Protein AF-A0A141RGW9-F1 (afdb_monomer_lite)

Foldseek 3Di:
DDPVVLLVVLCVVQVAAEEELCDDPPPPCPDLLNSLVVLVVCVVNSHSYYHYDDPSNVVSND

Structure (mmCIF, N/CA/C/O backbone):
data_AF-A0A141RGW9-F1
#
_entry.id   AF-A0A141RGW9-F1
#
loop_
_atom_site.group_PDB
_atom_site.id
_atom_site.type_symbol
_atom_site.label_atom_id
_atom_site.label_alt_id
_atom_site.label_comp_id
_atom_site.label_asym_id
_atom_site.label_entity_id
_atom_site.label_seq_id
_atom_site.pdbx_PDB_ins_code
_atom_site.Cartn_x
_atom_site.Cartn_y
_atom_site.Cartn_z
_atom_site.occupancy
_atom_site.B_iso_or_equiv
_atom_site.auth_seq_id
_atom_site.auth_comp_id
_atom_site.auth_asym_id
_atom_site.auth_atom_id
_atom_site.pdbx_PDB_model_num
ATOM 1 N N . MET A 1 1 ? -18.095 -9.071 11.219 1.00 74.25 1 MET A N 1
ATOM 2 C CA . MET A 1 1 ? -17.960 -7.605 11.032 1.00 74.25 1 MET A CA 1
ATOM 3 C C . MET A 1 1 ? -17.700 -7.335 9.557 1.00 74.25 1 MET A C 1
ATOM 5 O O . MET A 1 1 ? -17.222 -8.241 8.891 1.00 74.25 1 MET A O 1
ATOM 9 N N . SER A 1 2 ? -18.059 -6.161 9.030 1.00 96.88 2 SER A N 1
ATOM 10 C CA . SER A 1 2 ? -17.713 -5.784 7.651 1.00 96.88 2 SER A CA 1
ATOM 11 C C . SER A 1 2 ? -16.268 -5.280 7.572 1.00 96.88 2 SER A C 1
ATOM 13 O O . SER A 1 2 ? -15.763 -4.737 8.553 1.00 96.88 2 SER A O 1
ATOM 15 N N . LEU A 1 3 ? -15.645 -5.394 6.393 1.00 97.12 3 LEU A N 1
ATOM 16 C CA . LEU A 1 3 ? -14.314 -4.834 6.117 1.00 97.12 3 LEU A CA 1
ATOM 17 C C . LEU A 1 3 ? -14.249 -3.330 6.427 1.00 97.12 3 LEU A C 1
ATOM 19 O O . LEU A 1 3 ? -13.302 -2.864 7.047 1.00 97.12 3 LEU A O 1
ATOM 23 N N . LEU A 1 4 ? -15.295 -2.584 6.054 1.00 97.94 4 LEU A N 1
ATOM 24 C CA . LEU A 1 4 ? -15.387 -1.148 6.333 1.00 97.94 4 LEU A CA 1
ATOM 25 C C . LEU A 1 4 ? -15.318 -0.855 7.836 1.00 97.94 4 LEU A C 1
ATOM 27 O O . LEU A 1 4 ? -14.588 0.034 8.252 1.00 97.94 4 LEU A O 1
ATOM 31 N N . LYS A 1 5 ? -15.999 -1.659 8.663 1.00 97.88 5 LYS A N 1
ATOM 32 C CA . LYS A 1 5 ? -15.987 -1.474 10.117 1.00 97.88 5 LYS A CA 1
ATOM 33 C C . LYS A 1 5 ? -14.629 -1.807 10.741 1.00 97.88 5 LYS A C 1
ATOM 35 O O . LYS A 1 5 ? -14.260 -1.207 11.743 1.00 97.88 5 LYS A O 1
ATOM 40 N N . GLU A 1 6 ? -13.891 -2.762 10.181 1.00 97.44 6 GLU A N 1
ATOM 41 C CA . GLU A 1 6 ? -12.524 -3.050 10.625 1.00 97.44 6 GLU A CA 1
ATOM 42 C 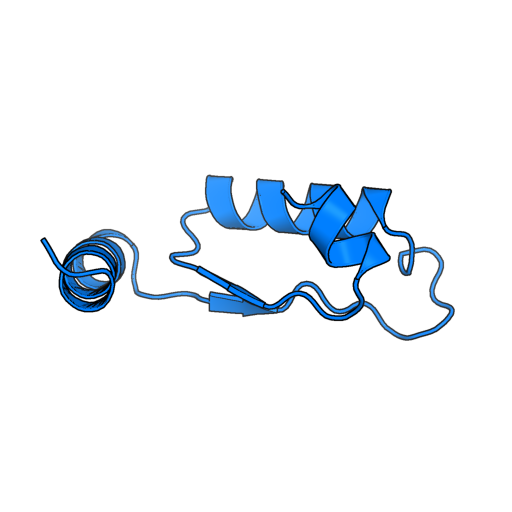C . GLU A 1 6 ? -11.556 -1.922 10.244 1.00 97.44 6 GLU A C 1
ATOM 44 O O . GLU A 1 6 ? -10.745 -1.500 11.072 1.00 97.44 6 GLU A O 1
ATOM 49 N N . LEU A 1 7 ? -11.685 -1.380 9.030 1.00 97.94 7 LEU A N 1
ATOM 50 C CA . LEU A 1 7 ? -10.915 -0.217 8.596 1.00 97.94 7 LEU A CA 1
ATOM 51 C C . LEU A 1 7 ? -11.201 1.013 9.466 1.00 97.94 7 LEU A C 1
ATOM 53 O O . LEU A 1 7 ? -10.246 1.669 9.867 1.00 97.94 7 LEU A O 1
ATOM 57 N N . ASP A 1 8 ? -12.455 1.282 9.842 1.00 98.38 8 ASP A N 1
ATOM 58 C CA . ASP A 1 8 ? -12.801 2.389 10.753 1.00 98.38 8 ASP A CA 1
ATOM 59 C C . ASP A 1 8 ? -12.046 2.295 12.093 1.00 98.38 8 ASP A C 1
ATOM 61 O O . ASP A 1 8 ? -11.536 3.295 12.612 1.00 98.38 8 ASP A O 1
ATOM 65 N N . LEU A 1 9 ? -11.933 1.080 12.644 1.00 97.94 9 LEU A N 1
ATOM 66 C CA . LEU A 1 9 ? -11.191 0.826 13.882 1.00 97.94 9 LEU A CA 1
ATOM 67 C C . LEU A 1 9 ? -9.687 1.054 13.687 1.00 97.94 9 LEU A C 1
ATOM 69 O O . LEU A 1 9 ? -9.062 1.740 14.498 1.00 97.94 9 LEU A O 1
ATOM 73 N N . ARG A 1 10 ? -9.106 0.526 12.602 1.00 97.69 10 ARG A N 1
ATOM 74 C CA . ARG A 1 10 ? -7.678 0.697 12.285 1.00 97.69 10 ARG A CA 1
ATOM 75 C C . ARG A 1 10 ? -7.319 2.154 11.990 1.00 97.69 10 ARG A C 1
ATOM 77 O O . ARG A 1 10 ? -6.283 2.620 12.451 1.00 97.69 10 ARG A O 1
ATOM 84 N N . ILE A 1 11 ? -8.171 2.889 11.276 1.00 98.44 11 ILE A N 1
ATOM 85 C CA . ILE A 1 11 ? -8.001 4.326 11.007 1.00 98.44 11 ILE A CA 1
ATOM 86 C C . ILE A 1 11 ? -7.979 5.102 12.322 1.00 98.44 11 ILE A C 1
ATOM 88 O O . ILE A 1 11 ? -7.079 5.912 12.535 1.00 98.44 11 ILE A O 1
ATOM 92 N N . SER A 1 12 ? -8.920 4.809 13.221 1.00 98.06 12 SER A N 1
ATOM 93 C CA . SER A 1 12 ? -9.001 5.469 14.527 1.00 98.06 12 SER A CA 1
ATOM 94 C C . SER A 1 12 ? -7.780 5.184 15.413 1.00 98.06 12 SER A C 1
ATOM 96 O O . SER A 1 12 ? -7.373 6.053 16.178 1.00 98.06 12 SER A O 1
ATOM 98 N N . ALA A 1 13 ? -7.186 3.989 15.309 1.00 97.75 13 ALA A N 1
ATOM 99 C CA . ALA A 1 13 ? -6.007 3.597 16.085 1.00 97.75 13 ALA A CA 1
ATOM 100 C C . ALA A 1 13 ? -4.674 4.089 15.486 1.00 97.75 13 ALA A C 1
ATOM 102 O O . ALA A 1 13 ? -3.776 4.464 16.236 1.00 97.75 13 ALA A O 1
ATOM 103 N N . ASN A 1 14 ? -4.548 4.096 14.153 1.00 97.62 14 ASN A N 1
ATOM 104 C CA . ASN A 1 14 ? -3.262 4.240 13.454 1.00 97.62 14 ASN A CA 1
ATOM 105 C C . ASN A 1 14 ? -3.171 5.482 12.542 1.00 97.62 14 ASN A C 1
ATOM 107 O O . ASN A 1 14 ? -2.187 5.658 11.829 1.00 97.62 14 ASN A O 1
ATOM 111 N N . GLY A 1 15 ? -4.191 6.346 12.511 1.00 97.19 15 GLY A N 1
ATOM 112 C CA . GLY A 1 15 ? -4.164 7.610 11.760 1.00 97.19 15 GLY A CA 1
ATOM 113 C C . GLY A 1 15 ? -4.522 7.507 10.271 1.00 97.19 15 GLY A C 1
ATOM 114 O O . GLY A 1 15 ? -4.518 8.517 9.573 1.00 97.19 15 GLY A O 1
ATOM 115 N N . GLY A 1 16 ? -4.873 6.315 9.780 1.00 97.88 16 GLY A N 1
ATOM 116 C CA . GLY A 1 16 ? -5.509 6.136 8.469 1.00 97.88 16 GLY A CA 1
ATOM 117 C C . GLY A 1 16 ? -4.598 6.244 7.243 1.00 97.88 16 GLY A C 1
ATOM 118 O O . GLY A 1 16 ? -5.097 6.459 6.139 1.00 97.88 16 GLY A O 1
ATOM 119 N N . LEU A 1 17 ? -3.282 6.079 7.402 1.00 98.69 17 LEU A N 1
ATOM 120 C CA . LEU A 1 17 ? -2.347 6.077 6.275 1.00 98.69 17 LEU A CA 1
ATOM 121 C C . LEU A 1 17 ? -2.591 4.875 5.348 1.00 98.69 17 LEU A C 1
ATOM 123 O O . LEU A 1 17 ? -2.509 3.728 5.782 1.00 98.69 17 LEU A O 1
ATOM 127 N N . ILE A 1 18 ? -2.810 5.137 4.059 1.00 98.69 18 ILE A N 1
ATOM 128 C CA . ILE A 1 18 ? -2.806 4.124 2.995 1.00 98.69 18 ILE A CA 1
ATOM 129 C C . ILE A 1 18 ? -1.558 4.342 2.144 1.00 98.69 18 ILE A C 1
ATOM 131 O O . ILE A 1 18 ? -1.371 5.433 1.601 1.00 98.69 18 ILE A O 1
ATOM 135 N N . VAL A 1 19 ? -0.711 3.321 2.010 1.00 98.69 19 VAL A N 1
ATOM 136 C CA . VAL A 1 19 ? 0.540 3.433 1.244 1.00 98.69 19 VAL A CA 1
ATOM 137 C C . VAL A 1 19 ? 0.364 2.833 -0.146 1.00 98.69 19 VAL A C 1
ATOM 139 O O . VAL A 1 19 ? -0.053 1.690 -0.306 1.00 98.69 19 VAL A O 1
ATOM 142 N N . SER A 1 20 ? 0.693 3.615 -1.172 1.00 98.62 20 SER A N 1
ATOM 143 C CA . SER A 1 20 ? 0.730 3.148 -2.557 1.00 98.62 20 SER A CA 1
ATOM 144 C C . SER A 1 20 ? 2.143 2.685 -2.902 1.00 98.62 20 SER A C 1
ATOM 146 O O . SER A 1 20 ? 3.023 3.515 -3.126 1.00 98.62 20 SER A O 1
ATOM 148 N N . CYS A 1 21 ? 2.371 1.372 -2.953 1.00 98.25 21 CYS A N 1
ATOM 149 C CA . CYS A 1 21 ? 3.681 0.774 -3.239 1.00 98.25 21 CYS A CA 1
ATOM 150 C C . CYS A 1 21 ? 3.871 0.609 -4.753 1.00 98.25 21 CYS A C 1
ATOM 152 O O . CYS A 1 21 ? 3.953 -0.500 -5.269 1.00 98.25 21 CYS A O 1
ATOM 154 N N . GLN A 1 22 ? 3.876 1.733 -5.471 1.00 98.56 22 GLN A N 1
ATOM 155 C CA . GLN A 1 22 ? 3.987 1.785 -6.931 1.00 98.56 22 GLN A CA 1
ATOM 156 C C . GLN A 1 22 ? 5.274 2.534 -7.301 1.00 98.56 22 GLN A C 1
ATOM 158 O O . GLN A 1 22 ? 5.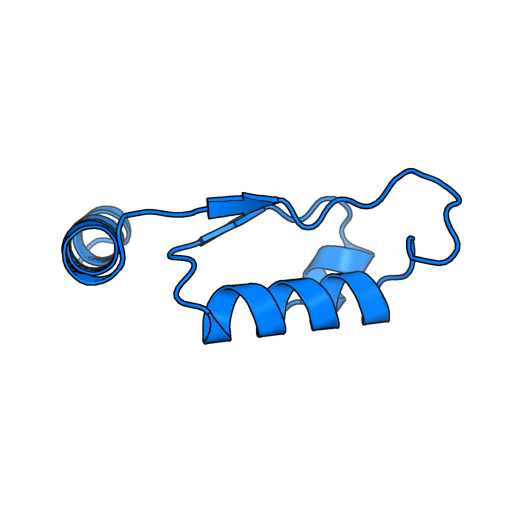290 3.768 -7.255 1.00 98.56 22 GLN A O 1
ATOM 163 N N . PRO A 1 23 ? 6.376 1.816 -7.575 1.00 98.00 23 PRO A N 1
ATOM 164 C CA . PRO A 1 23 ? 7.646 2.433 -7.926 1.00 98.00 23 PRO A CA 1
ATOM 165 C C . PRO A 1 23 ? 7.565 3.143 -9.284 1.00 98.00 23 PRO A C 1
ATOM 167 O O . PRO A 1 23 ? 6.638 2.955 -10.069 1.00 98.00 23 PRO A O 1
ATOM 170 N N . VAL A 1 24 ? 8.562 3.983 -9.564 1.00 98.19 24 VAL A N 1
ATOM 171 C CA . VAL A 1 24 ? 8.718 4.586 -10.894 1.00 98.19 24 VAL A CA 1
ATOM 172 C C . VAL A 1 24 ? 8.997 3.466 -11.908 1.00 98.19 24 VAL A C 1
ATOM 174 O O . VAL A 1 24 ? 9.945 2.712 -11.679 1.00 98.19 24 VAL A O 1
ATOM 177 N N . PRO A 1 25 ? 8.249 3.370 -13.024 1.00 97.06 25 PRO A N 1
ATOM 178 C CA . PRO A 1 25 ? 8.454 2.317 -14.015 1.00 97.06 25 PRO A CA 1
ATOM 179 C C . PRO A 1 25 ? 9.896 2.258 -14.533 1.00 97.06 25 PRO A C 1
ATOM 181 O O . PRO A 1 25 ? 10.470 3.287 -14.904 1.00 97.06 25 PRO A O 1
ATOM 184 N N . GLY A 1 26 ? 10.488 1.062 -14.552 1.00 96.38 26 GLY A N 1
ATOM 185 C CA . GLY A 1 26 ? 11.873 0.829 -14.987 1.00 96.38 26 GLY A CA 1
ATOM 186 C C . GLY A 1 26 ? 12.957 1.277 -13.994 1.00 96.38 26 GLY A C 1
ATOM 187 O O . GLY A 1 26 ? 14.149 1.173 -14.291 1.00 96.38 26 GLY A O 1
ATOM 188 N N . SER A 1 27 ? 12.574 1.772 -12.815 1.00 98.06 27 SER A N 1
ATOM 189 C CA . SER A 1 27 ? 13.503 2.049 -11.715 1.00 98.06 27 SER A CA 1
ATOM 190 C C . SER A 1 27 ? 14.168 0.759 -11.215 1.00 98.06 27 SER A C 1
ATOM 192 O O . SER A 1 27 ? 13.550 -0.302 -11.256 1.00 98.06 27 SER A O 1
ATOM 194 N N . PRO A 1 28 ? 15.374 0.816 -10.618 1.00 98.19 28 PRO A N 1
ATOM 195 C CA . PRO A 1 28 ? 15.948 -0.326 -9.901 1.00 98.19 28 PRO A CA 1
ATOM 196 C C . PRO A 1 28 ? 15.044 -0.919 -8.804 1.00 98.19 28 PRO A C 1
ATOM 198 O O . PRO A 1 28 ? 15.248 -2.069 -8.413 1.00 98.19 28 PRO A O 1
ATOM 201 N N . LEU A 1 29 ? 14.079 -0.132 -8.309 1.00 98.25 29 LEU A N 1
ATOM 202 C CA . LEU A 1 29 ? 13.085 -0.534 -7.310 1.00 98.25 29 LEU A CA 1
ATOM 203 C C . LEU A 1 29 ? 11.823 -1.171 -7.915 1.00 98.25 29 LEU A C 1
ATOM 205 O O . LEU A 1 29 ? 10.996 -1.682 -7.167 1.00 98.25 29 LEU A O 1
ATOM 209 N N . ASP A 1 30 ? 11.661 -1.128 -9.239 1.00 98.12 30 ASP A N 1
ATOM 210 C CA . ASP A 1 30 ? 10.516 -1.684 -9.966 1.00 98.12 30 ASP A CA 1
ATOM 211 C C . ASP A 1 30 ? 10.659 -3.200 -10.127 1.00 98.12 30 ASP A C 1
ATOM 213 O O . ASP A 1 30 ? 10.949 -3.730 -11.199 1.00 98.12 30 ASP A O 1
ATOM 217 N N . LYS A 1 31 ? 10.571 -3.890 -8.989 1.00 98.38 31 LYS A N 1
ATOM 218 C CA . LYS A 1 31 ? 10.680 -5.342 -8.882 1.00 98.38 31 LYS A CA 1
ATOM 219 C C . LYS A 1 31 ? 9.629 -5.861 -7.906 1.00 98.38 31 LYS A C 1
ATOM 221 O O . LYS A 1 31 ? 9.517 -5.281 -6.819 1.00 98.38 31 LYS A O 1
ATOM 226 N N . PRO A 1 32 ? 8.933 -6.966 -8.219 1.00 98.44 32 PRO A N 1
ATOM 227 C CA . PRO A 1 32 ? 7.918 -7.529 -7.333 1.00 98.44 32 PRO A CA 1
ATOM 228 C C . PRO A 1 32 ? 8.411 -7.770 -5.903 1.00 98.44 32 PRO A C 1
ATOM 230 O O . PRO A 1 32 ? 7.718 -7.406 -4.953 1.00 98.44 32 PRO A O 1
ATOM 233 N N . GLU A 1 33 ? 9.633 -8.282 -5.719 1.00 98.44 33 GLU A N 1
ATOM 234 C CA . GLU A 1 33 ? 10.185 -8.519 -4.381 1.00 98.44 33 GLU A CA 1
ATOM 235 C C . GLU A 1 33 ? 10.430 -7.229 -3.577 1.00 98.44 33 GLU A C 1
ATOM 237 O O . GLU A 1 33 ? 10.323 -7.228 -2.350 1.00 98.44 33 GLU A O 1
ATOM 242 N N . ILE A 1 34 ? 10.719 -6.112 -4.251 1.00 98.56 34 ILE A N 1
ATOM 243 C CA . ILE A 1 34 ? 10.910 -4.811 -3.598 1.00 98.56 34 ILE A CA 1
ATOM 244 C C . ILE A 1 34 ? 9.553 -4.193 -3.262 1.00 98.56 34 ILE A C 1
ATOM 246 O O . ILE A 1 34 ? 9.389 -3.657 -2.167 1.00 98.56 34 ILE A O 1
ATOM 250 N N . VAL A 1 35 ? 8.565 -4.308 -4.155 1.00 98.62 35 VAL A N 1
ATOM 251 C CA . VAL A 1 35 ? 7.186 -3.868 -3.886 1.00 98.62 35 VAL A CA 1
ATOM 252 C C . VAL A 1 35 ? 6.621 -4.590 -2.662 1.00 98.62 35 VAL A C 1
ATOM 254 O O . VAL A 1 35 ? 6.091 -3.932 -1.766 1.00 98.62 35 VAL A O 1
ATOM 257 N N . ALA A 1 36 ? 6.811 -5.908 -2.574 1.00 98.62 36 ALA A N 1
ATOM 258 C CA . ALA A 1 36 ? 6.425 -6.709 -1.415 1.00 98.62 36 ALA A CA 1
ATOM 259 C C . ALA A 1 36 ? 7.143 -6.266 -0.128 1.00 98.62 36 ALA A C 1
ATOM 261 O O . ALA A 1 36 ? 6.512 -6.081 0.913 1.00 98.62 36 ALA A O 1
ATOM 262 N N . ALA A 1 37 ? 8.455 -6.015 -0.195 1.00 98.69 37 ALA A N 1
ATOM 263 C CA . ALA A 1 37 ? 9.212 -5.518 0.953 1.00 98.69 37 ALA A CA 1
ATOM 264 C C . ALA A 1 37 ? 8.724 -4.132 1.421 1.00 98.69 37 ALA A C 1
ATOM 266 O O . ALA A 1 37 ? 8.617 -3.888 2.624 1.00 98.69 37 ALA A O 1
ATOM 267 N N . MET A 1 38 ? 8.390 -3.231 0.490 1.00 98.62 38 MET A N 1
ATOM 268 C CA . MET A 1 38 ? 7.819 -1.918 0.809 1.00 98.62 38 MET A CA 1
ATOM 269 C C . MET A 1 38 ? 6.418 -2.029 1.419 1.00 98.62 38 MET A C 1
ATOM 271 O O . MET A 1 38 ? 6.113 -1.302 2.363 1.00 98.62 38 MET A O 1
ATOM 275 N N . ALA A 1 39 ? 5.585 -2.931 0.900 1.00 98.69 39 ALA A N 1
ATOM 276 C CA . ALA A 1 39 ? 4.262 -3.239 1.434 1.00 98.69 39 ALA A CA 1
ATOM 277 C C . ALA A 1 39 ? 4.341 -3.723 2.891 1.00 98.69 39 ALA A C 1
ATOM 279 O O . ALA A 1 39 ? 3.693 -3.147 3.767 1.00 98.69 39 ALA A O 1
ATOM 280 N N . LEU A 1 40 ? 5.208 -4.702 3.164 1.00 98.69 40 LEU A N 1
ATOM 281 C CA . LEU A 1 40 ? 5.436 -5.224 4.512 1.00 98.69 40 LEU A CA 1
ATOM 282 C C . LEU A 1 40 ? 5.963 -4.140 5.463 1.00 98.69 40 LEU A C 1
ATOM 284 O O . LEU A 1 40 ? 5.494 -4.019 6.595 1.00 98.69 40 LEU A O 1
ATOM 288 N N . ALA A 1 41 ? 6.912 -3.320 5.006 1.00 98.75 41 ALA A N 1
ATOM 289 C CA . ALA A 1 41 ? 7.433 -2.211 5.802 1.00 98.75 41 ALA A CA 1
ATOM 290 C C . ALA A 1 41 ? 6.342 -1.176 6.132 1.00 98.75 41 ALA A C 1
ATOM 292 O O . ALA A 1 41 ? 6.288 -0.673 7.254 1.00 98.75 41 ALA A O 1
ATOM 293 N N . ALA A 1 42 ? 5.457 -0.872 5.180 1.00 98.56 42 ALA A N 1
ATOM 294 C CA . ALA A 1 42 ? 4.338 0.041 5.387 1.00 98.56 42 ALA A CA 1
ATOM 295 C C . ALA A 1 42 ? 3.327 -0.504 6.408 1.00 98.56 42 ALA A C 1
ATOM 297 O O . ALA A 1 42 ? 2.907 0.239 7.296 1.00 98.56 42 ALA A O 1
ATOM 298 N N . GLU A 1 43 ? 2.974 -1.790 6.331 1.00 97.94 43 GLU A N 1
ATOM 299 C CA . GLU A 1 43 ? 2.114 -2.440 7.328 1.00 97.94 43 GLU A CA 1
ATOM 300 C C . GLU A 1 43 ? 2.741 -2.386 8.731 1.00 97.94 43 GLU A C 1
ATOM 302 O O . GLU A 1 43 ? 2.091 -1.948 9.682 1.00 97.94 43 GLU A O 1
ATOM 307 N N . GLN A 1 44 ? 4.025 -2.743 8.856 1.00 98.25 44 GLN A N 1
ATOM 308 C CA . GLN A 1 44 ? 4.760 -2.698 10.129 1.00 98.25 44 GLN A CA 1
ATOM 309 C C . GLN A 1 44 ? 4.862 -1.281 10.713 1.00 98.25 44 GLN A C 1
ATOM 311 O O . GLN A 1 44 ? 4.939 -1.120 11.931 1.00 98.25 44 GLN A O 1
ATOM 316 N N . ALA A 1 45 ? 4.833 -0.254 9.861 1.00 98.00 45 ALA A N 1
ATOM 317 C CA . ALA A 1 45 ? 4.807 1.151 10.258 1.00 98.00 45 ALA A CA 1
ATOM 318 C C . ALA A 1 45 ? 3.395 1.680 10.592 1.00 98.00 45 ALA A C 1
ATOM 320 O O . ALA A 1 45 ? 3.253 2.856 10.928 1.00 98.00 45 ALA A O 1
ATOM 321 N N . GLY A 1 46 ? 2.356 0.841 10.522 1.00 97.75 46 GLY A N 1
ATOM 322 C CA . GLY A 1 46 ? 0.988 1.198 10.904 1.00 97.75 46 GLY A CA 1
ATOM 323 C C . GLY A 1 46 ? 0.096 1.668 9.754 1.00 97.75 46 GLY A C 1
ATOM 324 O O . GLY A 1 46 ? -0.977 2.218 10.014 1.00 97.75 46 GLY A O 1
ATOM 325 N N . ALA A 1 47 ? 0.486 1.452 8.492 1.00 98.56 47 ALA A N 1
ATOM 326 C CA . ALA A 1 47 ? -0.427 1.672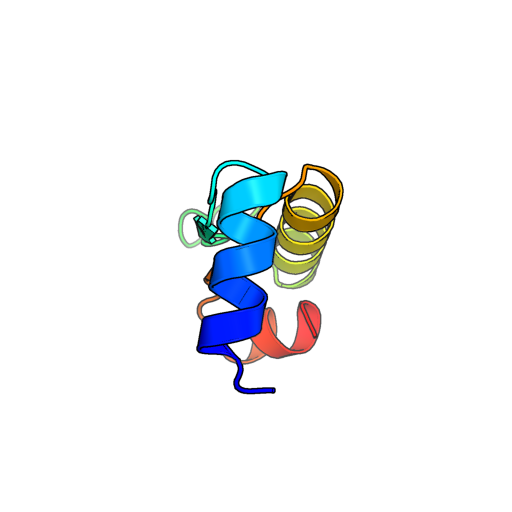 7.374 1.00 98.56 47 ALA A CA 1
ATOM 327 C C . ALA A 1 47 ? -1.689 0.808 7.538 1.00 98.56 47 ALA A C 1
ATOM 329 O O . ALA A 1 47 ? -1.623 -0.378 7.862 1.00 98.56 47 ALA A O 1
ATOM 330 N N . VAL A 1 48 ? -2.860 1.403 7.316 1.00 98.44 48 VAL A N 1
ATOM 331 C CA . VAL A 1 48 ? -4.149 0.714 7.487 1.00 98.44 48 VAL A CA 1
ATOM 332 C C . VAL A 1 48 ? -4.557 -0.080 6.250 1.00 98.44 48 VAL A C 1
ATOM 334 O O . VAL A 1 48 ? -5.393 -0.975 6.353 1.00 98.44 48 VAL A O 1
ATOM 337 N N . ALA A 1 49 ? -3.977 0.255 5.095 1.00 98.25 49 ALA A N 1
ATOM 338 C CA . ALA A 1 49 ? -4.152 -0.451 3.835 1.00 98.25 49 ALA A CA 1
ATOM 339 C C . ALA A 1 49 ? -2.997 -0.150 2.868 1.00 98.25 49 ALA A C 1
ATOM 341 O O . ALA A 1 49 ? -2.230 0.803 3.048 1.00 98.25 49 ALA A O 1
ATOM 342 N N . LEU A 1 50 ? -2.927 -0.945 1.804 1.00 98.50 50 LEU A N 1
ATOM 343 C CA . LEU A 1 50 ? -1.950 -0.818 0.732 1.00 98.50 50 LEU A CA 1
ATOM 344 C C . LEU A 1 50 ? -2.653 -0.705 -0.618 1.00 98.50 50 LEU A C 1
ATOM 346 O O . LEU A 1 50 ? -3.733 -1.262 -0.823 1.00 98.50 50 LEU A O 1
ATOM 350 N N . ARG A 1 51 ? -2.012 -0.016 -1.561 1.00 98.69 51 ARG A N 1
ATOM 351 C CA . ARG A 1 51 ? -2.383 -0.040 -2.977 1.00 98.69 51 ARG A CA 1
ATOM 352 C C . ARG A 1 51 ? -1.231 -0.618 -3.789 1.00 98.69 51 ARG A C 1
ATOM 354 O O . ARG A 1 51 ? -0.159 -0.020 -3.845 1.00 98.69 51 ARG A O 1
ATOM 361 N N . ILE A 1 52 ? -1.498 -1.738 -4.452 1.00 98.44 52 ILE A N 1
ATOM 362 C CA . ILE A 1 52 ? -0.557 -2.462 -5.314 1.00 98.44 52 ILE A CA 1
ATOM 363 C C . ILE A 1 52 ? -1.085 -2.432 -6.754 1.00 98.44 52 ILE A C 1
ATOM 365 O O . ILE A 1 52 ? -2.296 -2.479 -6.973 1.00 98.44 52 ILE A O 1
ATOM 369 N N . GLU A 1 53 ? -0.195 -2.292 -7.734 1.00 98.25 53 GLU A N 1
ATOM 370 C CA . GLU A 1 53 ? -0.508 -2.370 -9.168 1.00 98.25 53 GLU A CA 1
ATOM 371 C C . GLU A 1 53 ? 0.253 -3.546 -9.781 1.00 98.25 53 GLU A C 1
ATOM 373 O O . GLU A 1 53 ? 1.375 -3.813 -9.365 1.00 98.25 53 GLU A O 1
ATOM 378 N N . GLY A 1 54 ? -0.362 -4.244 -10.738 1.00 97.31 54 GLY A N 1
ATOM 379 C CA . GLY A 1 54 ? 0.213 -5.416 -11.393 1.00 97.31 54 GLY A CA 1
ATOM 380 C C . GLY A 1 54 ? -0.060 -6.723 -10.643 1.00 97.31 54 GLY A C 1
ATOM 381 O O . GLY A 1 54 ? 0.082 -6.817 -9.427 1.00 97.31 54 GLY A O 1
ATOM 382 N N . VAL A 1 55 ? -0.446 -7.770 -11.380 1.00 98.00 55 VAL A N 1
ATOM 383 C CA . VAL A 1 55 ? -0.778 -9.085 -10.795 1.00 98.00 55 VAL A CA 1
ATOM 384 C C . VAL A 1 55 ? 0.452 -9.755 -10.173 1.00 98.00 55 VAL A C 1
ATOM 386 O O . VAL A 1 55 ? 0.329 -10.438 -9.163 1.00 98.00 55 VAL A O 1
ATOM 389 N N . GLU A 1 56 ? 1.637 -9.566 -10.755 1.00 97.94 56 GLU A N 1
ATOM 390 C CA . GLU A 1 56 ? 2.886 -10.124 -10.216 1.00 97.94 56 GLU A CA 1
ATOM 391 C C . GLU A 1 56 ? 3.270 -9.466 -8.890 1.00 97.94 56 GLU A C 1
ATOM 393 O O . GLU A 1 56 ? 3.557 -10.166 -7.924 1.00 97.94 56 GLU A O 1
ATOM 398 N N . ASN A 1 57 ? 3.175 -8.137 -8.814 1.00 98.31 57 ASN A N 1
ATOM 399 C CA . ASN A 1 57 ? 3.385 -7.395 -7.574 1.00 98.31 57 ASN A CA 1
ATOM 400 C C . ASN A 1 57 ? 2.343 -7.769 -6.513 1.00 98.31 57 ASN A C 1
ATOM 402 O O . ASN A 1 57 ? 2.697 -7.921 -5.348 1.00 98.31 57 ASN A O 1
ATOM 406 N N . LEU A 1 58 ? 1.073 -7.945 -6.907 1.00 98.06 58 LEU A N 1
ATOM 407 C CA . LEU A 1 58 ? 0.014 -8.370 -5.991 1.00 98.06 58 LEU A CA 1
ATOM 408 C C . LEU A 1 58 ? 0.321 -9.747 -5.396 1.00 98.06 58 LEU A C 1
ATOM 410 O O . LEU A 1 58 ? 0.321 -9.876 -4.182 1.00 98.06 58 LEU A O 1
ATOM 414 N N . ARG A 1 59 ? 0.664 -10.740 -6.225 1.00 97.88 59 ARG A N 1
ATOM 415 C CA . ARG A 1 59 ? 1.036 -12.089 -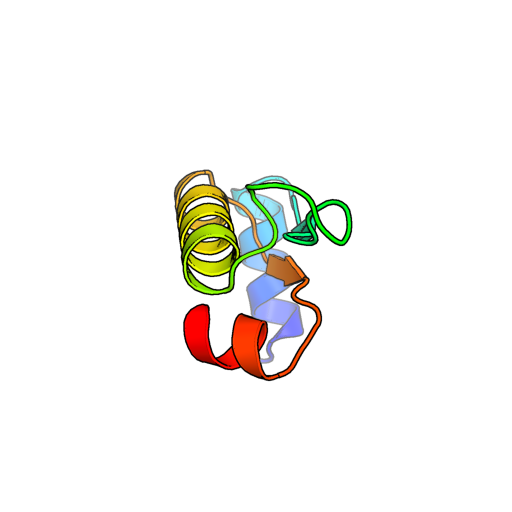5.756 1.00 97.88 59 ARG A CA 1
ATOM 416 C C . ARG A 1 59 ? 2.283 -12.104 -4.876 1.00 97.88 59 ARG A C 1
ATOM 418 O O . ARG A 1 59 ? 2.423 -12.999 -4.057 1.00 97.88 59 ARG A O 1
ATOM 425 N N . ALA A 1 60 ? 3.213 -11.173 -5.087 1.00 97.56 60 ALA A N 1
ATOM 426 C CA . ALA A 1 60 ? 4.406 -11.058 -4.255 1.00 97.56 60 ALA A CA 1
ATOM 427 C C . ALA A 1 60 ? 4.111 -10.416 -2.887 1.00 97.56 60 ALA A C 1
ATOM 429 O O . ALA A 1 60 ? 4.871 -10.638 -1.949 1.00 97.56 60 ALA A O 1
ATOM 430 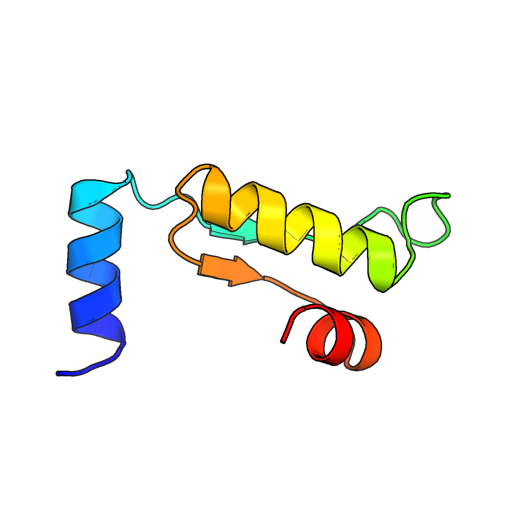N N . ALA A 1 61 ? 3.053 -9.603 -2.796 1.00 94.38 61 ALA A N 1
ATOM 431 C CA . ALA A 1 61 ? 2.642 -8.884 -1.591 1.00 94.38 61 ALA A CA 1
ATOM 432 C C . ALA A 1 61 ? 1.510 -9.572 -0.797 1.00 94.38 61 ALA A C 1
ATOM 434 O O . ALA A 1 61 ? 1.177 -9.089 0.284 1.00 94.38 61 ALA A O 1
ATOM 435 N N . GLU A 1 62 ? 0.910 -10.640 -1.339 1.00 79.38 62 GLU A N 1
ATOM 436 C CA . GLU A 1 62 ? 0.027 -11.583 -0.623 1.00 79.38 62 G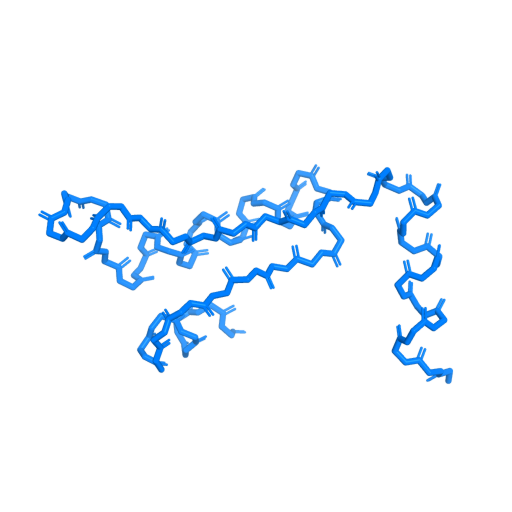LU A CA 1
ATOM 437 C C . GLU A 1 62 ? 0.805 -12.420 0.405 1.00 79.38 62 GLU A C 1
ATOM 439 O O . GLU A 1 62 ? 0.242 -12.645 1.501 1.00 79.38 62 GLU A O 1
#

Sequence (62 aa):
MSLLKELDLRISANGGLIVSCQPVPGSPLDKPEIVAAMALAAEQAGAVALRIEGVENLRAAE

pLDDT: mean 97.37, std 3.84, range [74.25, 98.75]

Radius of gyration: 12.74 Å; chains: 1; bounding box: 34×20×31 Å

Secondary structure (DSSP, 8-state):
--HHHHHHHHHHHHTT-EEE--PPTTSTT-SHHHHHHHHHHHHHTT-SEEE--SHHHHHHH-